Protein AF-A0A3B0VYR4-F1 (afdb_monomer)

Foldseek 3Di:
DDDPPPPDPLCPVLVVLVVVLVVLVVVLVVLADQDFQAADPPDRGLVVSLLPDDDLVSVCNRQDPDLVSNLSNLVSVLVSLVSVLVSLVSVLVSQLSVLVSCCVVPVDCVSVVSNVVSVVCSVVVNVSSVVSNVVSVPNPSSD

Organism: NCBI:txid652676

Solvent-accessible surface area (backbone atoms only — not comparable to full-atom values): 8023 Å² total; per-residue (Å²): 135,87,70,81,81,73,83,65,70,82,53,55,66,40,51,52,45,47,52,53,42,52,54,50,54,56,49,47,70,68,42,40,58,77,70,46,81,38,70,59,91,96,50,87,40,44,68,63,43,59,76,68,56,85,48,75,64,54,48,42,43,34,46,35,86,54,65,69,61,24,52,52,51,49,52,27,48,53,53,30,52,55,52,49,53,53,44,49,55,48,46,30,52,29,45,31,46,43,24,56,47,47,27,75,72,67,70,47,69,69,32,53,54,53,28,50,50,29,52,52,50,42,58,56,50,54,52,55,52,49,53,49,55,52,50,60,76,64,43,69,87,83,103

Nearest PDB structures (foldseek):
  4eru-assembly1_B  TM=4.110E-01  e=5.544E+00  Salmonella enterica subsp. enterica serovar Typhimurium str. 14028S
  3owa-assembly2_D  TM=3.471E-01  e=5.831E+00  Bacillus anthracis str. 'Ames Ancestor'
  1t98-assembly1_A  TM=3.478E-01  e=8.308E+00  Escherichia coli
  4ilo-assembly1_A  TM=2.348E-01  e=7.509E+00  Chlamydia trachomatis L2/434/Bu

pLDDT: mean 82.26, std 10.34, range [39.41, 95.75]

Mean predicted aligned error: 7.76 Å

Sequence (143 aa):
MNHPFLQNKPFRITGFIGIVVILVSLALLGIFPKEAPKMPEGFNTPILAFEFVKTNQEVLDLFGTDAEVRAELVQAFDLGNWVDFVYMLLYSAFLFRFAGTAVKQSGHKLFYVGSLLAGVIFLGVNRAKFSCLQLFASLPVLK

Radius of gyration: 20.02 Å; Cα contacts (8 Å, |Δi|>4): 124; chains: 1; bounding box: 48×27×61 Å

Secondary structure (DSSP, 8-state):
---GGGS--TTHHHHHHHHHHHHHHHHHHHHS-S--SSPPTT-SSHHHHHHH--SHHHHHHHH-S-HHHHHHHHHHHHHHHHHHHHHHHHHHHHHHHHHHHHHHHH--THHHHHHHHHHHHHHHHHHHHHHHHHHHHH-GGG-

Structure (mmCIF, N/CA/C/O backbone):
data_AF-A0A3B0VYR4-F1
#
_entry.id   AF-A0A3B0VYR4-F1
#
loop_
_atom_site.group_PDB
_atom_site.id
_atom_site.type_symbol
_atom_site.label_atom_id
_atom_site.label_alt_id
_atom_site.label_comp_id
_atom_site.label_asym_id
_atom_site.label_entity_id
_atom_site.label_seq_id
_atom_site.pdbx_PDB_ins_code
_atom_site.Cartn_x
_atom_site.Cartn_y
_atom_site.Cartn_z
_atom_site.occupancy
_atom_site.B_iso_or_equiv
_atom_site.auth_seq_id
_atom_site.auth_comp_id
_atom_site.auth_asym_id
_atom_site.auth_atom_id
_atom_site.pdbx_PDB_model_num
ATOM 1 N N . MET A 1 1 ? -27.358 -16.118 35.842 1.00 41.56 1 MET A N 1
ATOM 2 C CA . MET A 1 1 ? -26.325 -15.066 35.969 1.00 41.56 1 MET A CA 1
ATOM 3 C C . MET A 1 1 ? -25.942 -14.615 34.569 1.00 41.56 1 MET A C 1
ATOM 5 O O . MET A 1 1 ? -25.312 -15.378 33.853 1.00 41.56 1 MET A O 1
ATOM 9 N N . ASN A 1 2 ? -26.382 -13.428 34.148 1.00 39.41 2 ASN A N 1
ATOM 10 C CA . ASN A 1 2 ? -26.014 -12.854 32.853 1.00 39.41 2 ASN A CA 1
ATOM 11 C C . ASN A 1 2 ? -24.731 -12.042 33.042 1.00 39.41 2 ASN A C 1
ATOM 13 O O . ASN A 1 2 ? -24.777 -10.962 33.624 1.00 39.41 2 ASN A O 1
ATOM 17 N N . HIS A 1 3 ? -23.585 -12.565 32.599 1.00 44.06 3 HIS A N 1
ATOM 18 C CA . HIS A 1 3 ? -22.348 -11.786 32.578 1.00 44.06 3 HIS A CA 1
ATOM 19 C C . HIS A 1 3 ? -22.440 -10.717 31.469 1.00 44.06 3 HIS A C 1
ATOM 21 O O . HIS A 1 3 ? -22.530 -11.074 30.291 1.00 44.06 3 HIS A O 1
ATOM 27 N N . PRO A 1 4 ? -22.378 -9.414 31.800 1.00 51.28 4 PRO A N 1
ATOM 28 C CA . PRO A 1 4 ? -22.537 -8.316 30.838 1.00 51.28 4 PRO A CA 1
ATOM 29 C C . PRO A 1 4 ? -21.380 -8.197 29.827 1.00 51.28 4 PRO A C 1
ATOM 31 O O . PRO A 1 4 ? -21.457 -7.417 28.882 1.00 51.28 4 PRO A O 1
ATOM 34 N N . PHE A 1 5 ? -20.317 -8.991 29.977 1.00 50.66 5 PHE A N 1
ATOM 35 C CA . PHE A 1 5 ? -19.116 -8.935 29.138 1.00 50.66 5 PHE A CA 1
ATOM 36 C C . PHE A 1 5 ? -19.284 -9.548 27.737 1.00 50.66 5 PHE A C 1
ATOM 38 O O . PHE A 1 5 ? -18.453 -9.303 26.866 1.00 50.66 5 PHE A O 1
ATOM 45 N N . LEU A 1 6 ? -20.338 -10.338 27.491 1.00 46.59 6 LEU A N 1
ATOM 46 C CA . LEU A 1 6 ? -20.481 -11.111 26.246 1.00 46.59 6 LEU A CA 1
ATOM 47 C C . LEU A 1 6 ? -21.471 -10.540 25.223 1.00 46.59 6 LEU A C 1
ATOM 49 O O . LEU A 1 6 ? -21.540 -11.065 24.112 1.00 46.59 6 LEU A O 1
ATOM 53 N N . GL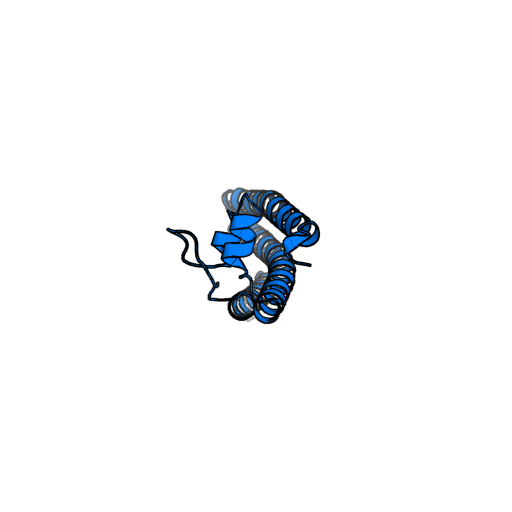N A 1 7 ? -22.216 -9.474 25.533 1.00 52.22 7 GLN A N 1
ATOM 54 C CA . GLN A 1 7 ? -23.281 -9.013 24.628 1.00 52.22 7 GLN A CA 1
ATOM 55 C C . GLN A 1 7 ? -22.838 -8.017 23.548 1.00 52.22 7 GLN A C 1
ATOM 57 O O . GLN A 1 7 ? -23.526 -7.896 22.543 1.00 52.22 7 GLN A O 1
ATOM 62 N N . ASN A 1 8 ? -21.664 -7.389 23.658 1.00 61.03 8 ASN A N 1
ATOM 63 C CA . ASN A 1 8 ? -21.169 -6.461 22.637 1.00 61.03 8 ASN A CA 1
ATOM 64 C C . ASN A 1 8 ? -19.690 -6.722 22.348 1.00 61.03 8 ASN A C 1
ATOM 66 O O . ASN A 1 8 ? -18.834 -6.196 23.046 1.00 61.03 8 ASN A O 1
ATOM 70 N N . LYS A 1 9 ? -19.378 -7.522 21.316 1.00 76.50 9 LYS A N 1
ATOM 71 C CA . LYS A 1 9 ? -18.006 -7.684 20.795 1.00 76.50 9 LYS A CA 1
ATOM 72 C C . LYS A 1 9 ? -17.625 -6.413 20.012 1.00 76.50 9 LYS A C 1
ATOM 74 O O . LYS A 1 9 ? -17.900 -6.352 18.810 1.00 76.50 9 LYS A O 1
ATOM 79 N N . PRO A 1 10 ? -16.996 -5.401 20.638 1.00 77.75 10 PRO A N 1
ATOM 80 C CA . PRO A 1 10 ? -16.867 -4.058 20.059 1.00 77.75 10 PRO A CA 1
ATOM 81 C C . PRO A 1 10 ? -15.948 -4.064 18.834 1.00 77.75 10 PRO A C 1
ATOM 83 O O . PRO A 1 10 ? -16.137 -3.307 17.885 1.00 77.75 10 PRO A O 1
ATOM 86 N N . PHE A 1 11 ? -14.984 -4.984 18.844 1.00 84.69 11 PHE A N 1
ATOM 87 C CA . PHE A 1 11 ? -13.977 -5.170 17.813 1.00 84.69 11 PHE A CA 1
ATOM 88 C C . PHE A 1 11 ? -14.351 -6.235 16.780 1.00 84.69 11 PHE A C 1
ATOM 90 O O . PHE A 1 11 ? -13.515 -6.558 15.951 1.00 84.69 11 PHE A O 1
ATOM 97 N N . ARG A 1 12 ? -15.570 -6.797 16.776 1.00 88.00 12 ARG A N 1
ATOM 98 C CA . ARG A 1 12 ? -15.932 -7.853 15.806 1.00 88.00 12 ARG A CA 1
ATOM 99 C C . ARG A 1 12 ? -15.781 -7.379 14.358 1.00 88.00 12 ARG A C 1
ATOM 101 O O . ARG A 1 12 ? -15.200 -8.083 13.541 1.00 88.00 12 ARG A O 1
ATOM 108 N N . ILE A 1 13 ? -16.279 -6.179 14.061 1.00 86.69 13 ILE A N 1
ATOM 109 C CA . ILE A 1 13 ? -16.167 -5.570 12.727 1.00 86.69 13 ILE A CA 1
ATOM 110 C C . ILE A 1 13 ? -14.704 -5.220 12.436 1.00 86.69 13 ILE A C 1
ATOM 112 O O . ILE A 1 13 ? -14.189 -5.569 11.383 1.00 86.69 13 ILE A O 1
ATOM 116 N N . THR A 1 14 ? -14.015 -4.592 13.391 1.00 89.88 14 THR A N 1
ATOM 117 C CA . THR A 1 14 ? -12.598 -4.226 13.261 1.00 89.88 14 THR A CA 1
ATOM 118 C C . THR A 1 14 ? -11.709 -5.441 12.997 1.00 89.88 14 THR A C 1
ATOM 120 O O . THR A 1 14 ? -10.854 -5.392 12.125 1.00 89.88 14 THR A O 1
ATOM 123 N N . GLY A 1 15 ? -11.937 -6.546 13.708 1.00 89.62 15 GLY A N 1
ATOM 124 C CA . GLY A 1 15 ? -11.209 -7.799 13.536 1.00 89.62 15 GLY A CA 1
ATOM 125 C C . GLY A 1 15 ? -11.469 -8.438 12.177 1.00 89.62 15 GLY A C 1
ATOM 126 O O . GLY A 1 15 ? -10.527 -8.896 11.545 1.00 89.62 15 GLY A O 1
ATOM 127 N N . PHE A 1 16 ? -12.711 -8.400 11.680 1.00 92.94 16 PHE A N 1
ATOM 128 C CA . PHE A 1 16 ? -13.016 -8.859 10.323 1.00 92.94 16 PHE A CA 1
ATOM 129 C C . PHE A 1 16 ? -12.273 -8.035 9.262 1.00 92.94 16 PHE A C 1
ATOM 131 O O . PHE A 1 16 ? -11.620 -8.614 8.400 1.00 92.94 16 PHE A O 1
ATOM 138 N N . ILE A 1 17 ? -12.299 -6.700 9.362 1.00 91.88 17 ILE A N 1
ATOM 139 C CA . ILE A 1 17 ? -11.539 -5.828 8.451 1.00 91.88 17 ILE A CA 1
ATOM 140 C C . ILE A 1 17 ? -10.037 -6.138 8.554 1.00 91.88 17 ILE A C 1
ATOM 142 O O . ILE A 1 17 ? -9.374 -6.247 7.531 1.00 91.88 17 ILE A O 1
ATOM 146 N N . GLY A 1 18 ? -9.510 -6.352 9.763 1.00 92.25 18 GLY A N 1
ATOM 147 C CA . GLY A 1 18 ? -8.109 -6.727 9.975 1.00 92.25 18 GLY A CA 1
ATOM 148 C C . GLY A 1 18 ? -7.724 -8.048 9.301 1.00 92.25 18 GLY A C 1
ATOM 149 O O . GLY A 1 18 ? -6.661 -8.133 8.697 1.00 92.25 18 GLY A O 1
ATOM 150 N N . ILE A 1 19 ? -8.598 -9.060 9.334 1.00 95.56 19 ILE A N 1
ATOM 151 C CA . ILE A 1 19 ? -8.380 -10.324 8.610 1.00 95.56 19 ILE A CA 1
ATOM 152 C C . ILE A 1 19 ? -8.328 -10.073 7.102 1.00 95.56 19 ILE A C 1
ATOM 154 O O . ILE A 1 19 ? -7.424 -10.570 6.437 1.00 95.56 19 ILE A O 1
ATOM 158 N N . VAL A 1 20 ? -9.258 -9.280 6.563 1.00 94.88 20 VAL A N 1
ATOM 159 C CA . VAL A 1 20 ? -9.256 -8.927 5.136 1.00 94.88 20 VAL A CA 1
ATOM 160 C C . VAL A 1 20 ? -7.966 -8.191 4.759 1.00 94.88 20 VAL A 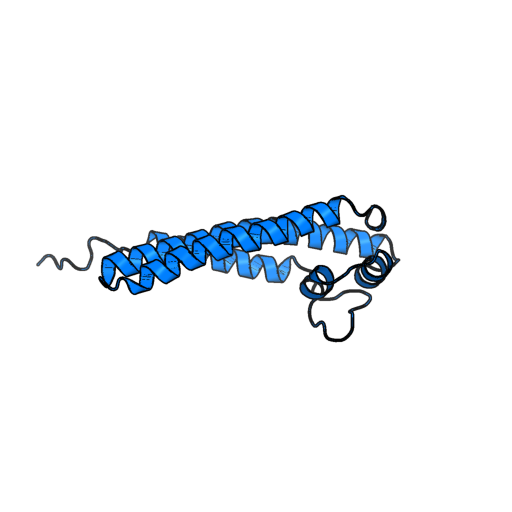C 1
ATOM 162 O O . VAL A 1 20 ? -7.349 -8.541 3.761 1.00 94.88 20 VAL A O 1
ATOM 165 N N . VAL A 1 21 ? -7.514 -7.236 5.578 1.00 94.31 21 VAL A N 1
ATOM 166 C CA . VAL A 1 21 ? -6.234 -6.532 5.390 1.00 94.31 21 VAL A CA 1
ATOM 167 C C . VAL A 1 21 ? -5.073 -7.523 5.322 1.00 94.31 21 VAL A C 1
ATOM 169 O O . VAL A 1 21 ? -4.293 -7.452 4.381 1.00 94.31 21 VAL A O 1
ATOM 172 N N . ILE A 1 22 ? -4.989 -8.481 6.254 1.00 95.00 22 ILE A N 1
ATOM 173 C CA . ILE A 1 22 ? -3.927 -9.501 6.258 1.00 95.00 22 ILE A CA 1
ATOM 174 C C . ILE A 1 22 ? -3.956 -10.341 4.976 1.00 95.00 22 ILE A C 1
ATOM 176 O O . ILE A 1 22 ? -2.914 -10.563 4.365 1.00 95.00 22 ILE A O 1
ATOM 180 N N . LEU A 1 23 ? -5.136 -10.791 4.545 1.00 95.75 23 LEU A N 1
ATOM 181 C CA . LEU A 1 23 ? -5.272 -11.581 3.319 1.00 95.75 23 LEU A CA 1
ATOM 182 C C . LEU A 1 23 ? -4.813 -10.796 2.084 1.00 95.75 23 LEU A C 1
ATOM 184 O O . LEU A 1 23 ? -4.099 -11.340 1.244 1.00 95.75 23 LEU A O 1
ATOM 188 N N . VAL A 1 24 ? -5.168 -9.512 1.996 1.00 94.12 24 VAL A N 1
ATOM 189 C CA . VAL A 1 24 ? -4.725 -8.645 0.897 1.00 94.12 24 VAL A CA 1
ATOM 190 C C . VAL A 1 24 ? -3.217 -8.378 0.974 1.00 94.12 24 VAL A C 1
ATOM 192 O O . VAL A 1 24 ? -2.555 -8.425 -0.058 1.00 94.12 24 VAL A O 1
ATOM 195 N N . SER A 1 25 ? -2.638 -8.191 2.168 1.00 92.38 25 SER A N 1
ATOM 196 C CA . SER A 1 25 ? -1.179 -8.079 2.334 1.00 92.38 25 SER A CA 1
ATOM 197 C C . SER A 1 25 ? -0.449 -9.309 1.798 1.00 92.38 25 SER A C 1
ATOM 199 O O . SER A 1 25 ? 0.555 -9.176 1.104 1.00 92.38 25 SER A O 1
ATOM 201 N N . LEU A 1 26 ? -0.956 -10.510 2.090 1.00 94.12 26 LEU A N 1
ATOM 202 C CA . LEU A 1 26 ? -0.373 -11.753 1.584 1.00 94.12 26 LEU A CA 1
ATOM 203 C C . LEU A 1 26 ? -0.508 -11.867 0.061 1.00 94.12 26 LEU A C 1
ATOM 205 O O . LEU A 1 26 ? 0.429 -12.314 -0.595 1.00 94.12 26 LEU A O 1
ATOM 209 N N . ALA A 1 27 ? -1.635 -11.429 -0.509 1.00 92.69 27 ALA A N 1
ATOM 210 C CA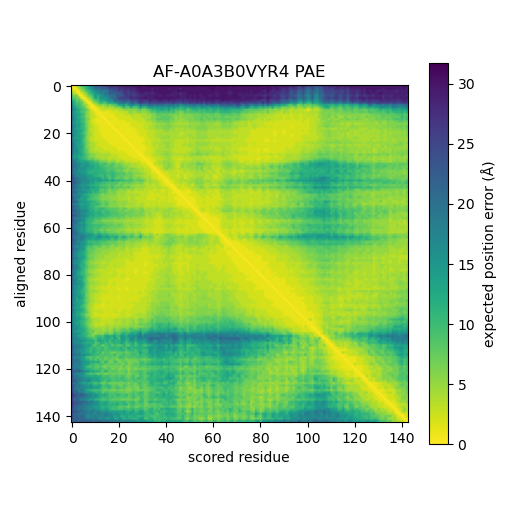 . ALA A 1 27 ? -1.816 -11.390 -1.957 1.00 92.69 27 ALA A CA 1
ATOM 211 C C . ALA A 1 27 ? -0.804 -10.449 -2.634 1.00 92.69 27 ALA A C 1
ATOM 213 O O . ALA A 1 27 ? -0.189 -10.827 -3.627 1.00 92.69 27 ALA A O 1
ATOM 214 N N . LEU A 1 28 ? -0.559 -9.264 -2.064 1.00 90.56 28 LEU A N 1
ATOM 215 C CA . LEU A 1 28 ? 0.414 -8.302 -2.594 1.00 90.56 28 LEU A CA 1
ATOM 216 C C . LEU A 1 28 ? 1.843 -8.859 -2.650 1.00 90.56 28 LEU A C 1
ATOM 218 O O . LEU A 1 28 ? 2.549 -8.602 -3.622 1.00 90.56 28 LEU A O 1
ATOM 222 N N . LEU A 1 29 ? 2.247 -9.672 -1.665 1.00 89.25 29 LEU A N 1
ATOM 223 C CA . LEU A 1 29 ? 3.550 -10.358 -1.672 1.00 89.25 29 LEU A CA 1
ATOM 224 C C . LEU A 1 29 ? 3.699 -11.375 -2.817 1.00 89.25 29 LEU A C 1
ATOM 226 O O . LEU A 1 29 ? 4.823 -11.733 -3.169 1.00 89.25 29 LEU A O 1
ATOM 230 N N . GLY A 1 30 ? 2.582 -11.883 -3.346 1.00 89.94 30 GLY A N 1
ATOM 231 C CA . GLY A 1 30 ? 2.561 -12.813 -4.473 1.00 89.94 30 GLY A CA 1
ATOM 232 C C . GLY A 1 30 ? 2.414 -12.137 -5.837 1.00 89.94 30 GLY A C 1
ATOM 233 O O . GLY A 1 30 ? 2.885 -12.691 -6.822 1.00 89.94 30 GLY A O 1
ATOM 234 N N . ILE A 1 31 ? 1.762 -10.972 -5.898 1.00 92.12 31 ILE A N 1
ATOM 235 C CA . ILE A 1 31 ? 1.474 -10.260 -7.153 1.00 92.12 31 ILE A CA 1
ATOM 236 C C . ILE A 1 31 ? 2.677 -9.445 -7.624 1.00 92.12 31 ILE A C 1
ATOM 238 O O . ILE A 1 31 ? 2.994 -9.460 -8.810 1.00 92.12 31 ILE A O 1
ATOM 242 N N . PHE A 1 32 ? 3.338 -8.716 -6.720 1.00 89.44 32 PHE A N 1
ATOM 243 C CA . PHE A 1 32 ? 4.476 -7.899 -7.124 1.00 89.44 32 PHE A CA 1
ATOM 244 C C . PHE A 1 32 ? 5.685 -8.771 -7.481 1.00 89.44 32 PHE A C 1
ATOM 246 O O . PHE A 1 32 ? 6.006 -9.712 -6.744 1.00 89.44 32 PHE A O 1
ATOM 253 N N . PRO A 1 33 ? 6.395 -8.447 -8.575 1.00 87.06 33 PRO A N 1
ATOM 254 C CA . PRO A 1 33 ? 7.582 -9.186 -8.957 1.00 87.06 33 PRO A CA 1
ATOM 255 C C . PRO A 1 33 ? 8.671 -9.022 -7.895 1.00 87.06 33 PRO A C 1
ATOM 257 O O . PRO A 1 33 ? 8.903 -7.93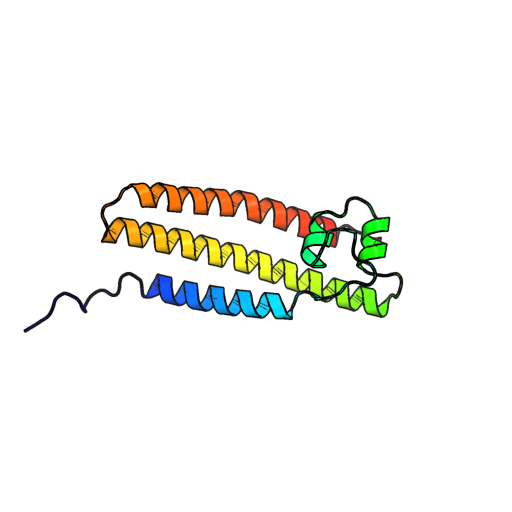6 -7.355 1.00 87.06 33 PRO A O 1
ATOM 260 N N . LYS A 1 34 ? 9.330 -10.137 -7.581 1.00 85.75 34 LYS A N 1
ATOM 261 C CA . LYS A 1 34 ? 10.399 -10.196 -6.572 1.00 85.75 34 LYS A CA 1
ATOM 262 C C . LYS A 1 34 ? 11.742 -9.738 -7.123 1.00 85.75 34 LYS A C 1
ATOM 264 O O . LYS A 1 34 ? 12.590 -9.287 -6.362 1.00 85.75 34 LYS A O 1
ATOM 269 N N . GLU A 1 35 ? 11.908 -9.845 -8.433 1.00 84.81 35 GLU A N 1
ATOM 270 C CA . GLU A 1 35 ? 13.137 -9.537 -9.147 1.00 84.81 35 GLU A CA 1
ATOM 271 C C . GLU A 1 35 ? 12.827 -8.640 -10.343 1.00 84.81 35 GLU A C 1
ATOM 273 O O . GLU A 1 35 ? 11.708 -8.621 -10.859 1.00 84.81 35 GLU A O 1
ATOM 278 N N . ALA A 1 36 ? 13.833 -7.880 -10.755 1.00 86.12 36 ALA A N 1
ATOM 279 C CA . ALA A 1 36 ? 13.805 -7.033 -11.932 1.00 86.12 36 ALA A CA 1
ATOM 280 C C . ALA A 1 36 ? 15.101 -7.257 -12.725 1.00 86.12 36 ALA A C 1
ATOM 282 O O . ALA A 1 36 ? 16.144 -7.473 -12.100 1.00 86.12 36 ALA A O 1
ATOM 283 N N . PRO A 1 37 ? 15.065 -7.172 -14.067 1.00 84.62 37 PRO A N 1
ATOM 284 C CA . PRO A 1 37 ? 16.237 -7.284 -14.931 1.00 84.62 37 PRO A CA 1
ATOM 285 C C . PRO A 1 37 ? 17.454 -6.477 -14.469 1.00 84.62 37 PRO A C 1
ATOM 287 O O . PRO A 1 37 ? 18.576 -6.983 -14.502 1.00 84.62 37 PRO A O 1
ATOM 290 N N . LYS A 1 38 ? 17.245 -5.239 -14.005 1.00 87.31 38 LYS A N 1
ATOM 291 C CA . LYS A 1 38 ? 18.296 -4.421 -13.398 1.00 87.31 38 LYS A CA 1
ATOM 292 C C . LYS A 1 38 ? 17.739 -3.606 -12.237 1.00 87.31 38 LYS A C 1
ATOM 294 O O . LYS A 1 38 ? 16.914 -2.714 -12.416 1.00 87.31 38 LYS A O 1
ATOM 299 N N . MET A 1 39 ? 18.228 -3.903 -11.038 1.00 88.25 39 MET A N 1
ATOM 300 C CA . MET A 1 39 ? 17.901 -3.155 -9.827 1.00 88.25 39 MET A CA 1
ATOM 301 C C . MET A 1 39 ? 18.862 -1.969 -9.652 1.00 88.25 39 MET A C 1
ATOM 303 O O . MET A 1 39 ? 20.076 -2.166 -9.747 1.00 88.25 39 MET A O 1
ATOM 307 N N . PRO A 1 40 ? 18.366 -0.747 -9.380 1.00 82.94 40 PRO A N 1
ATOM 308 C CA . PRO A 1 40 ? 19.228 0.367 -9.007 1.00 82.94 40 PRO A CA 1
ATOM 309 C C . PRO A 1 40 ? 19.954 0.073 -7.686 1.00 82.94 40 PRO A C 1
ATOM 311 O O . PRO A 1 40 ? 19.415 -0.601 -6.803 1.00 82.94 40 PRO A O 1
ATOM 314 N N . GLU A 1 41 ? 21.175 0.588 -7.529 1.00 82.12 41 GLU A N 1
ATOM 315 C CA . GLU A 1 41 ? 21.962 0.366 -6.312 1.00 82.12 41 GLU A CA 1
ATOM 316 C C . GLU A 1 41 ? 21.228 0.877 -5.063 1.00 82.12 41 GLU A C 1
ATOM 318 O O . GLU A 1 41 ? 20.657 1.968 -5.050 1.00 82.12 41 GLU A O 1
ATOM 323 N N . GLY A 1 42 ? 21.244 0.072 -3.999 1.00 83.56 42 GLY A N 1
ATOM 324 C CA . GLY A 1 42 ? 20.581 0.393 -2.733 1.00 83.56 42 GLY A CA 1
ATOM 325 C C . GLY A 1 42 ? 19.100 0.008 -2.654 1.00 83.56 42 GLY A C 1
ATOM 326 O O . GLY A 1 42 ? 18.505 0.163 -1.587 1.00 83.56 42 GLY A O 1
ATOM 327 N N . PHE A 1 43 ? 18.507 -0.535 -3.724 1.00 85.62 43 PHE A N 1
ATOM 328 C CA . PHE A 1 43 ? 17.131 -1.032 -3.707 1.00 85.62 43 PHE A CA 1
ATOM 329 C C . PHE A 1 43 ? 17.070 -2.553 -3.586 1.00 85.62 43 PHE A C 1
ATOM 331 O O . PHE A 1 43 ? 17.727 -3.281 -4.323 1.00 85.62 43 PHE A O 1
ATOM 338 N N . ASN A 1 44 ? 16.216 -3.027 -2.676 1.00 83.94 44 ASN A N 1
ATOM 339 C CA . ASN A 1 44 ? 16.024 -4.457 -2.414 1.00 83.94 44 ASN A CA 1
ATOM 340 C C . ASN A 1 44 ? 14.746 -5.028 -3.042 1.00 83.94 44 ASN A C 1
ATOM 342 O O . ASN A 1 44 ? 14.590 -6.243 -3.089 1.00 83.94 44 ASN A O 1
ATOM 346 N N . THR A 1 45 ? 13.813 -4.180 -3.486 1.00 85.88 45 THR A N 1
ATOM 347 C CA . THR A 1 45 ? 12.553 -4.626 -4.096 1.00 85.88 45 THR A CA 1
ATOM 348 C C . THR A 1 45 ? 12.231 -3.812 -5.350 1.00 85.88 45 THR A C 1
ATOM 350 O O . THR A 1 45 ? 12.349 -2.581 -5.316 1.00 85.88 45 THR A O 1
ATOM 353 N N . PRO A 1 46 ? 11.784 -4.459 -6.444 1.00 86.19 46 PRO A N 1
ATOM 354 C CA . PRO A 1 46 ? 11.412 -3.767 -7.678 1.00 86.19 46 PRO A CA 1
ATOM 355 C C . PRO A 1 46 ? 10.340 -2.700 -7.472 1.00 86.19 46 PRO A C 1
ATOM 357 O O . PRO A 1 46 ? 10.408 -1.637 -8.079 1.00 86.19 46 PRO A O 1
ATOM 360 N N . ILE A 1 47 ? 9.374 -2.950 -6.581 1.00 85.38 47 ILE A N 1
ATOM 361 C CA . ILE A 1 47 ? 8.315 -1.984 -6.276 1.00 85.38 47 ILE A CA 1
ATOM 362 C C . ILE A 1 47 ? 8.874 -0.681 -5.703 1.00 85.38 47 ILE A C 1
ATOM 364 O O . ILE A 1 47 ? 8.480 0.397 -6.135 1.00 85.38 47 ILE A O 1
ATOM 368 N N . LEU A 1 48 ? 9.833 -0.772 -4.778 1.00 83.88 48 LEU A N 1
ATOM 369 C CA . LEU A 1 48 ? 10.447 0.410 -4.194 1.00 83.88 48 LEU A CA 1
ATOM 370 C C . LEU A 1 48 ? 11.372 1.079 -5.209 1.00 83.88 48 LEU A C 1
ATOM 372 O O . LEU A 1 48 ? 11.363 2.293 -5.305 1.00 83.88 48 LEU A O 1
ATOM 376 N N . ALA A 1 49 ? 12.127 0.317 -6.006 1.00 86.38 49 ALA A N 1
ATOM 377 C CA . ALA A 1 49 ? 12.935 0.888 -7.086 1.00 86.38 49 ALA A CA 1
ATOM 378 C C . ALA A 1 49 ? 12.076 1.690 -8.075 1.00 86.38 49 ALA A C 1
ATOM 380 O O . ALA A 1 49 ? 12.436 2.805 -8.453 1.00 86.38 49 ALA A O 1
ATOM 381 N N . PHE A 1 50 ? 10.907 1.157 -8.431 1.00 84.38 50 PHE A N 1
ATOM 382 C CA . PHE A 1 50 ? 9.958 1.813 -9.319 1.00 84.38 50 PHE A CA 1
ATOM 383 C C . PHE A 1 50 ? 9.403 3.131 -8.754 1.00 84.38 50 PHE A C 1
ATOM 385 O O . PHE A 1 50 ? 9.158 4.075 -9.497 1.00 84.38 50 PHE A O 1
ATOM 392 N N . GLU A 1 51 ? 9.242 3.259 -7.439 1.00 81.31 51 GLU A N 1
ATOM 393 C CA . GLU A 1 51 ? 8.777 4.521 -6.844 1.00 81.31 51 GLU A CA 1
ATOM 394 C C . GLU A 1 51 ? 9.803 5.663 -6.961 1.00 81.31 51 GLU A C 1
ATOM 396 O O . GLU A 1 51 ? 9.450 6.832 -6.798 1.00 81.31 51 GLU A O 1
ATOM 401 N N . PHE A 1 52 ? 11.064 5.345 -7.270 1.00 83.81 52 PHE A N 1
ATOM 402 C CA . PHE A 1 52 ? 12.166 6.306 -7.324 1.00 83.81 52 PHE A CA 1
ATOM 403 C C . PHE A 1 52 ? 12.754 6.506 -8.724 1.00 83.81 52 PHE A C 1
ATOM 405 O O . PHE A 1 52 ? 13.641 7.354 -8.865 1.00 83.81 52 PHE A O 1
ATOM 412 N N . VAL A 1 53 ? 12.274 5.792 -9.751 1.00 83.56 53 VAL A N 1
ATOM 413 C CA . VAL A 1 53 ? 12.707 6.045 -11.133 1.00 83.56 53 VAL A CA 1
ATOM 414 C C . VAL A 1 53 ? 12.230 7.417 -11.610 1.00 83.56 53 VAL A C 1
ATOM 416 O O . VAL A 1 53 ? 11.114 7.855 -11.330 1.00 83.56 53 VAL A O 1
ATOM 419 N N . LYS A 1 54 ? 13.102 8.122 -12.330 1.00 81.44 54 LYS A N 1
ATOM 420 C CA . LYS A 1 54 ? 12.884 9.500 -12.795 1.00 81.44 54 LYS A CA 1
ATOM 421 C C . LYS A 1 54 ? 13.004 9.638 -14.305 1.00 81.44 54 LYS A C 1
ATOM 423 O O . LYS A 1 54 ? 12.523 10.625 -14.859 1.00 81.44 54 LYS A O 1
ATOM 428 N N . THR A 1 55 ? 13.655 8.688 -14.970 1.00 83.06 55 THR A N 1
ATOM 429 C CA . THR A 1 55 ? 13.928 8.743 -16.409 1.00 83.06 55 THR A CA 1
ATOM 430 C C . THR A 1 55 ? 13.392 7.518 -17.145 1.00 83.06 55 THR A C 1
ATOM 432 O O . THR A 1 55 ? 13.304 6.424 -16.592 1.00 83.06 55 THR A O 1
ATOM 435 N N . ASN A 1 56 ? 13.086 7.677 -18.437 1.00 82.31 56 ASN A N 1
ATOM 436 C CA . ASN A 1 56 ? 12.645 6.562 -19.285 1.00 82.31 56 ASN A CA 1
ATOM 437 C C . ASN A 1 56 ? 13.699 5.448 -19.389 1.00 82.31 56 ASN A C 1
ATOM 439 O O . ASN A 1 56 ? 13.342 4.285 -19.550 1.00 82.31 56 ASN A O 1
ATOM 443 N N . GLN A 1 57 ? 14.987 5.797 -19.290 1.00 83.25 57 GLN A N 1
ATOM 444 C CA . GLN A 1 57 ? 16.063 4.810 -19.312 1.00 83.25 57 GLN A CA 1
ATOM 445 C C . GLN A 1 57 ? 16.063 3.959 -18.040 1.00 83.25 57 GLN A C 1
ATOM 447 O O . GLN A 1 57 ? 16.203 2.750 -18.131 1.00 83.25 57 GLN A O 1
ATOM 452 N N . GLU A 1 58 ? 15.847 4.558 -16.868 1.00 85.62 58 GLU A N 1
ATOM 453 C CA . GLU A 1 58 ? 15.738 3.807 -15.610 1.00 85.62 58 GLU A CA 1
ATOM 454 C C . GLU A 1 58 ? 14.510 2.888 -15.595 1.00 85.62 58 GLU A C 1
ATOM 456 O O . GLU A 1 58 ? 14.570 1.788 -15.055 1.00 85.62 58 GLU A O 1
ATOM 461 N N . VAL A 1 59 ? 13.410 3.309 -16.229 1.00 84.31 59 VAL A N 1
ATOM 462 C CA . VAL A 1 59 ? 12.240 2.447 -16.448 1.00 84.31 59 VAL A CA 1
ATOM 463 C C . VAL A 1 59 ? 12.621 1.252 -17.326 1.00 84.31 59 VAL A C 1
ATOM 465 O O . VAL A 1 59 ? 12.351 0.115 -16.959 1.00 84.31 59 VAL A O 1
ATOM 468 N N . LEU A 1 60 ? 13.285 1.472 -18.463 1.00 84.94 60 LEU A N 1
ATOM 469 C CA . LEU A 1 60 ? 13.738 0.377 -19.331 1.00 84.94 60 LEU A CA 1
ATOM 470 C C . LEU A 1 60 ? 14.740 -0.553 -18.651 1.00 84.94 60 LEU A C 1
ATOM 472 O O . LEU A 1 60 ? 14.686 -1.759 -18.855 1.00 84.94 60 LEU A O 1
ATOM 476 N N . ASP A 1 61 ? 15.635 -0.004 -17.841 1.00 87.75 61 ASP A N 1
ATOM 477 C CA . ASP A 1 61 ? 16.582 -0.779 -17.053 1.00 87.75 61 ASP A CA 1
ATOM 478 C C . ASP A 1 61 ? 15.831 -1.679 -16.055 1.00 87.75 61 ASP A C 1
ATOM 480 O O . ASP A 1 61 ? 16.120 -2.871 -15.959 1.00 87.75 61 ASP A O 1
ATOM 484 N N . LEU A 1 62 ? 14.814 -1.141 -15.373 1.00 87.62 62 LEU A N 1
ATOM 485 C CA . LEU A 1 62 ? 14.023 -1.885 -14.396 1.00 87.62 62 LEU A CA 1
ATOM 486 C C . LEU A 1 62 ? 13.129 -2.955 -15.036 1.00 87.62 62 LEU A C 1
ATOM 488 O O . LEU A 1 62 ? 12.987 -4.030 -14.469 1.00 87.62 62 LEU A O 1
ATOM 492 N N . PHE A 1 63 ? 12.517 -2.683 -16.189 1.00 87.44 63 PHE A N 1
ATOM 493 C CA . PHE A 1 63 ? 11.577 -3.605 -16.846 1.00 87.44 63 PHE A CA 1
ATOM 494 C C . PHE A 1 63 ? 12.220 -4.496 -17.917 1.00 87.44 63 PHE A C 1
ATOM 496 O O . PHE A 1 63 ? 11.615 -5.476 -18.347 1.00 87.44 63 PHE A O 1
ATOM 503 N N . GLY A 1 64 ? 13.446 -4.187 -18.329 1.00 85.31 64 GLY A N 1
ATOM 504 C CA . GLY A 1 64 ? 14.174 -4.905 -19.365 1.00 85.31 64 GLY A CA 1
ATOM 505 C C . GLY A 1 64 ? 13.815 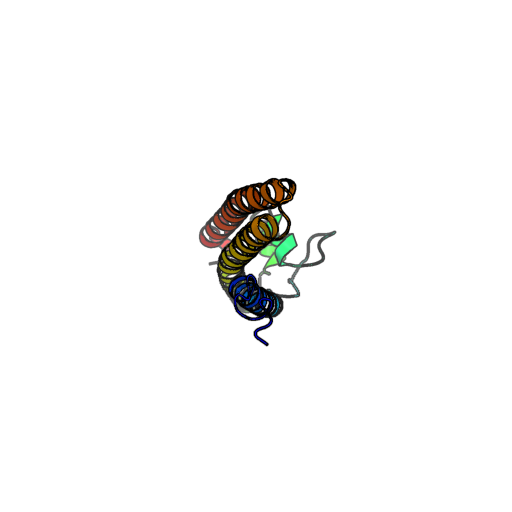-4.487 -20.795 1.00 85.31 64 GLY A C 1
ATOM 506 O O . GLY A 1 64 ? 12.796 -3.852 -21.093 1.00 85.31 64 GLY A O 1
ATOM 507 N N . THR A 1 65 ? 14.700 -4.865 -21.717 1.00 82.50 65 THR A N 1
ATOM 508 C CA . THR A 1 65 ? 14.536 -4.631 -23.159 1.00 82.50 65 THR A CA 1
ATOM 509 C C . THR A 1 65 ? 13.756 -5.744 -23.855 1.00 82.50 65 THR A C 1
ATOM 511 O O . THR A 1 65 ? 13.120 -5.468 -24.874 1.00 82.50 65 THR A O 1
ATOM 514 N N . ASP A 1 66 ? 13.757 -6.956 -23.290 1.00 87.38 66 ASP A N 1
ATOM 515 C CA . ASP A 1 66 ? 12.967 -8.096 -23.759 1.00 87.38 66 ASP A CA 1
ATOM 516 C C . ASP A 1 66 ? 11.464 -7.793 -23.661 1.00 87.38 66 ASP A C 1
ATOM 518 O O . ASP A 1 66 ? 10.967 -7.375 -22.615 1.00 87.38 66 ASP A O 1
ATOM 522 N N . ALA A 1 67 ? 10.749 -7.957 -24.774 1.00 84.12 67 ALA A N 1
ATOM 523 C CA . ALA A 1 67 ? 9.348 -7.572 -24.876 1.00 84.12 67 ALA A CA 1
ATOM 524 C C . ALA A 1 67 ? 8.409 -8.498 -24.088 1.00 84.12 67 ALA A C 1
ATOM 526 O O . ALA A 1 67 ? 7.426 -8.010 -23.530 1.00 84.12 67 ALA A O 1
ATOM 527 N N . GLU A 1 68 ? 8.700 -9.799 -24.024 1.00 85.31 68 GLU A N 1
ATOM 528 C CA . GLU A 1 68 ? 7.856 -10.771 -23.322 1.00 85.31 68 GLU A CA 1
ATOM 529 C C . GLU A 1 68 ? 8.0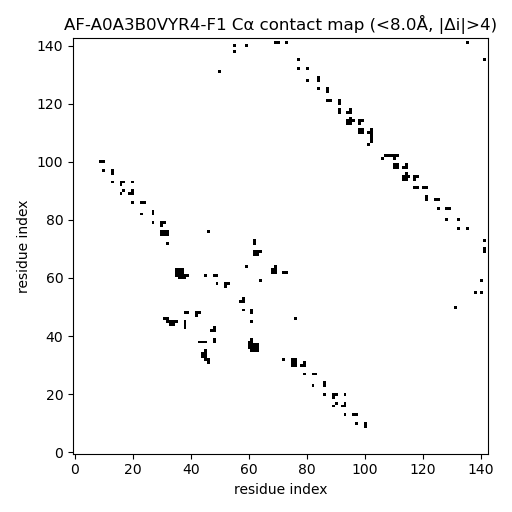13 -10.607 -21.809 1.00 85.31 68 GLU A C 1
ATOM 531 O O . GLU A 1 68 ? 7.020 -10.447 -21.096 1.00 85.31 68 GLU A O 1
ATOM 536 N N . VAL A 1 69 ? 9.261 -10.518 -21.336 1.00 85.56 69 VAL A N 1
ATOM 537 C CA . VAL A 1 69 ? 9.569 -10.280 -19.916 1.00 85.56 69 VAL A CA 1
ATOM 538 C C . VAL A 1 69 ? 9.017 -8.930 -19.458 1.00 85.56 69 VAL A C 1
ATOM 540 O O . VAL A 1 69 ? 8.411 -8.830 -18.389 1.00 85.56 69 VAL A O 1
ATOM 543 N N . ARG A 1 70 ? 9.171 -7.881 -20.279 1.00 88.12 70 ARG A N 1
ATOM 544 C CA . ARG A 1 70 ? 8.617 -6.558 -19.972 1.00 88.12 70 ARG A CA 1
ATOM 545 C C . ARG A 1 70 ? 7.099 -6.604 -19.867 1.00 88.12 70 ARG A C 1
ATOM 547 O O . ARG A 1 70 ? 6.561 -6.042 -18.920 1.00 88.12 70 ARG A O 1
ATOM 554 N N . ALA A 1 71 ? 6.407 -7.254 -20.802 1.00 86.88 71 ALA A N 1
ATOM 555 C CA . ALA A 1 71 ? 4.949 -7.333 -20.782 1.00 86.88 71 ALA A CA 1
ATOM 556 C C . ALA A 1 71 ? 4.423 -8.040 -19.521 1.00 86.88 71 ALA A C 1
ATOM 558 O O . ALA A 1 71 ? 3.449 -7.577 -18.926 1.00 86.88 71 ALA A O 1
ATOM 559 N N . GLU A 1 72 ? 5.080 -9.116 -19.082 1.00 88.50 72 GLU A N 1
ATOM 560 C CA . GLU A 1 72 ? 4.726 -9.828 -17.850 1.00 88.50 72 GLU A CA 1
ATOM 561 C C . GLU A 1 72 ? 4.940 -8.954 -16.605 1.00 88.50 72 GLU A C 1
ATOM 563 O O . GLU A 1 72 ? 4.031 -8.797 -15.786 1.00 88.50 72 GLU A O 1
ATOM 568 N N . LEU A 1 73 ? 6.110 -8.315 -16.491 1.00 88.56 73 LEU A N 1
ATOM 569 C CA . LEU A 1 73 ? 6.410 -7.405 -15.384 1.00 88.56 73 LEU A CA 1
ATOM 570 C C . LEU A 1 73 ? 5.437 -6.227 -15.350 1.00 88.56 73 LEU A C 1
ATOM 572 O O . LEU A 1 73 ? 4.965 -5.850 -14.278 1.00 88.56 73 LEU A O 1
ATOM 576 N N . VAL A 1 74 ? 5.103 -5.663 -16.511 1.00 88.12 74 VAL A N 1
ATOM 577 C CA . VAL A 1 74 ? 4.162 -4.546 -16.618 1.00 88.12 74 VAL A CA 1
ATOM 578 C C . VAL A 1 74 ? 2.785 -4.947 -16.095 1.00 88.12 74 VAL A C 1
ATOM 580 O O . VAL A 1 74 ? 2.224 -4.240 -15.261 1.00 88.12 74 VAL A O 1
ATOM 583 N N . GLN A 1 75 ? 2.274 -6.113 -16.501 1.00 89.12 75 GLN A N 1
ATOM 584 C CA . GLN A 1 75 ? 0.989 -6.627 -16.017 1.00 89.12 75 GLN A CA 1
ATOM 585 C C . GLN A 1 75 ? 0.995 -6.887 -14.506 1.00 89.12 75 GLN A C 1
ATOM 587 O O . GLN A 1 75 ? 0.027 -6.555 -13.818 1.00 89.12 75 GLN A O 1
ATOM 592 N N . ALA A 1 76 ? 2.085 -7.446 -13.973 1.00 89.94 76 ALA A N 1
ATOM 593 C CA . ALA A 1 76 ? 2.234 -7.692 -12.542 1.00 89.94 76 ALA A CA 1
ATOM 594 C C . ALA A 1 76 ? 2.256 -6.383 -11.733 1.00 89.94 76 ALA A C 1
ATOM 596 O O . ALA A 1 76 ? 1.596 -6.280 -10.697 1.00 89.94 76 ALA A O 1
ATOM 597 N N . PHE A 1 77 ? 2.963 -5.359 -12.220 1.00 88.31 77 PHE A N 1
ATOM 598 C CA . PHE A 1 77 ? 2.985 -4.030 -11.607 1.00 88.31 77 PHE A CA 1
ATOM 599 C C . PHE A 1 77 ? 1.629 -3.325 -11.684 1.00 88.31 77 PHE A C 1
ATOM 601 O O . PHE A 1 77 ? 1.210 -2.729 -10.692 1.00 88.31 77 PHE A O 1
ATOM 608 N N . ASP A 1 78 ? 0.924 -3.409 -12.813 1.00 87.75 78 ASP A N 1
ATOM 609 C CA . ASP 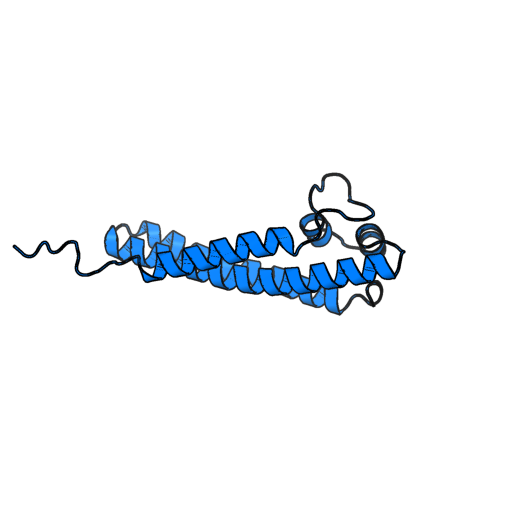A 1 78 ? -0.416 -2.832 -12.966 1.00 87.75 78 ASP A CA 1
ATOM 610 C C . ASP A 1 78 ? -1.411 -3.454 -11.985 1.00 87.75 78 ASP A C 1
ATOM 612 O O . ASP A 1 78 ? -2.087 -2.743 -11.233 1.00 87.75 78 ASP A O 1
ATOM 616 N N . LEU A 1 79 ? -1.462 -4.789 -11.943 1.00 90.12 79 LEU A N 1
ATOM 617 C CA . LEU A 1 79 ? -2.318 -5.517 -11.012 1.00 90.12 79 LEU A CA 1
ATOM 618 C C . LEU A 1 79 ? -1.932 -5.206 -9.563 1.00 90.12 79 LEU A C 1
ATOM 620 O O . LEU A 1 79 ? -2.798 -4.894 -8.744 1.00 90.12 79 LEU A O 1
ATOM 624 N N . GLY A 1 80 ? -0.635 -5.247 -9.252 1.00 90.19 80 GLY A N 1
ATOM 625 C CA . GLY A 1 80 ? -0.109 -4.950 -7.926 1.00 90.19 80 GLY A CA 1
ATOM 626 C C . GLY A 1 80 ? -0.484 -3.547 -7.462 1.00 90.19 80 GLY A C 1
ATOM 627 O O . GLY A 1 80 ? -0.975 -3.388 -6.349 1.00 90.19 80 GLY A O 1
ATOM 628 N N . ASN A 1 81 ? -0.340 -2.533 -8.318 1.00 87.38 81 ASN A N 1
ATOM 629 C CA . ASN A 1 81 ? -0.697 -1.152 -7.992 1.00 87.38 81 ASN A CA 1
ATOM 630 C C . ASN A 1 81 ? -2.199 -0.978 -7.742 1.00 87.38 81 ASN A C 1
ATOM 632 O O . ASN A 1 81 ? -2.586 -0.257 -6.821 1.00 87.38 81 ASN A O 1
ATOM 636 N N . TRP A 1 82 ? -3.049 -1.654 -8.519 1.00 87.31 82 TRP A N 1
ATOM 637 C CA . TRP A 1 82 ? -4.498 -1.640 -8.306 1.00 87.31 82 TRP A CA 1
ATOM 638 C C . TRP A 1 82 ? -4.894 -2.281 -6.975 1.00 87.31 82 TRP A C 1
ATOM 640 O O . TRP A 1 82 ? -5.696 -1.725 -6.219 1.00 87.31 82 TRP A O 1
ATOM 650 N N . VAL A 1 83 ? -4.316 -3.442 -6.665 1.00 90.88 83 VAL A N 1
ATOM 651 C CA . VAL A 1 83 ? -4.575 -4.149 -5.406 1.00 90.88 83 VAL A CA 1
ATOM 652 C C . VAL A 1 83 ? -4.010 -3.364 -4.220 1.00 90.88 83 VAL A C 1
ATOM 654 O O . VAL A 1 83 ? -4.672 -3.280 -3.187 1.00 90.88 83 VAL A O 1
ATOM 657 N N . ASP A 1 84 ? -2.845 -2.728 -4.366 1.00 88.50 84 ASP A N 1
ATOM 658 C CA . ASP A 1 84 ? -2.221 -1.901 -3.327 1.00 88.50 84 ASP A CA 1
ATOM 659 C C . ASP A 1 84 ? -3.047 -0.638 -3.046 1.00 88.50 84 ASP A C 1
ATOM 661 O O . ASP A 1 84 ? -3.241 -0.246 -1.897 1.00 88.50 84 ASP A O 1
ATOM 665 N N . PHE A 1 85 ? -3.656 -0.046 -4.077 1.00 87.12 85 PHE A N 1
ATOM 666 C CA . PHE A 1 85 ? -4.612 1.042 -3.890 1.00 87.12 85 PHE A CA 1
ATOM 667 C C . PHE A 1 85 ? -5.802 0.603 -3.021 1.00 87.12 85 PHE A C 1
ATOM 669 O O . PHE A 1 85 ? -6.130 1.259 -2.031 1.00 87.12 85 PHE A O 1
ATOM 676 N N . VAL A 1 86 ? -6.411 -0.550 -3.323 1.00 89.00 86 VAL A N 1
ATOM 677 C CA . VAL A 1 86 ? -7.506 -1.115 -2.513 1.00 89.00 86 VAL A CA 1
ATOM 678 C C . VAL A 1 86 ? -7.037 -1.454 -1.094 1.00 89.00 86 VAL A C 1
ATOM 680 O O . VAL A 1 86 ? -7.754 -1.187 -0.124 1.00 89.00 86 VAL A O 1
ATOM 683 N N . TYR A 1 87 ? -5.829 -1.999 -0.953 1.00 91.00 87 TYR A N 1
ATOM 684 C CA . TYR A 1 87 ? -5.206 -2.286 0.335 1.00 91.00 87 TYR A CA 1
ATOM 685 C C . TYR A 1 87 ? -5.091 -1.031 1.202 1.00 91.00 87 TYR A C 1
ATOM 687 O O . TYR A 1 87 ? -5.489 -1.066 2.366 1.00 91.00 87 TYR A O 1
ATOM 695 N N . MET A 1 88 ? -4.638 0.095 0.642 1.00 88.81 88 MET A N 1
ATOM 696 C CA . MET A 1 88 ? -4.533 1.357 1.379 1.00 88.81 88 MET A CA 1
ATOM 697 C C . MET A 1 88 ? -5.896 1.845 1.879 1.00 88.81 88 MET A C 1
ATOM 699 O O . MET A 1 88 ? -6.003 2.293 3.024 1.00 88.81 88 MET A O 1
ATOM 703 N N . LEU A 1 89 ? -6.963 1.691 1.085 1.00 87.94 89 LEU A N 1
ATOM 704 C CA . LEU A 1 89 ? -8.325 2.009 1.532 1.00 87.94 89 LEU A CA 1
ATOM 705 C C . LEU A 1 89 ? -8.748 1.133 2.724 1.00 87.94 89 LEU A C 1
ATOM 707 O O . LEU A 1 89 ? -9.246 1.642 3.734 1.00 87.94 89 LEU A O 1
ATOM 711 N N . LEU A 1 90 ? -8.529 -0.181 2.623 1.00 90.44 90 LEU A N 1
ATOM 712 C CA . LEU A 1 90 ? -8.879 -1.152 3.664 1.00 90.44 90 LEU A CA 1
ATOM 713 C C . LEU A 1 90 ? -8.076 -0.930 4.949 1.00 90.44 90 LEU A C 1
ATOM 715 O O . LEU A 1 90 ? -8.638 -0.955 6.046 1.00 90.44 90 LEU A O 1
ATOM 719 N N . TYR A 1 91 ? -6.776 -0.674 4.818 1.00 89.94 91 TYR A N 1
ATOM 720 C CA . TYR A 1 91 ? -5.869 -0.451 5.934 1.00 89.94 91 TYR A CA 1
ATOM 721 C C . TYR A 1 91 ? -6.205 0.839 6.690 1.00 89.94 91 TYR A C 1
ATOM 723 O O . TYR A 1 91 ? -6.317 0.835 7.919 1.00 89.94 91 TYR A O 1
ATOM 731 N N . SER A 1 92 ? -6.468 1.940 5.983 1.00 88.81 92 SER A N 1
ATOM 732 C CA . SER A 1 92 ? -6.909 3.182 6.623 1.00 88.81 92 SER A CA 1
ATOM 733 C C . SER A 1 92 ? -8.275 3.038 7.294 1.00 88.81 92 SER A C 1
ATOM 735 O O . SER A 1 92 ? -8.459 3.529 8.410 1.00 88.81 92 SER A O 1
ATOM 737 N N . ALA A 1 93 ? -9.220 2.321 6.673 1.00 88.00 93 ALA A N 1
ATOM 738 C CA . ALA A 1 93 ? -10.512 2.020 7.288 1.00 88.00 93 ALA A CA 1
ATOM 739 C C . ALA A 1 93 ? -10.357 1.174 8.564 1.00 88.00 93 ALA A C 1
ATOM 741 O O . ALA A 1 93 ? -11.019 1.447 9.572 1.00 88.00 93 ALA A O 1
ATOM 742 N N . PHE A 1 94 ? -9.450 0.191 8.552 1.00 91.62 94 PHE A N 1
ATOM 743 C CA . PHE A 1 94 ? -9.093 -0.602 9.724 1.00 91.62 94 PHE A CA 1
ATOM 744 C C . PHE A 1 94 ? -8.549 0.277 10.853 1.00 91.62 94 PHE A C 1
ATOM 746 O O . PHE A 1 94 ? -9.097 0.237 11.955 1.00 91.62 94 PHE A O 1
ATOM 753 N N . LEU A 1 95 ? -7.531 1.104 10.585 1.00 89.25 95 LEU A N 1
ATOM 754 C CA . LEU A 1 95 ? -6.921 1.979 11.591 1.00 89.25 95 LEU A CA 1
ATOM 755 C C . LEU A 1 95 ? -7.928 2.972 12.170 1.00 89.25 95 LEU A C 1
ATOM 757 O O . LEU A 1 95 ? -8.024 3.114 13.390 1.00 89.25 95 LEU A O 1
ATOM 761 N N . PHE A 1 96 ? -8.724 3.611 11.312 1.00 87.12 96 PHE A N 1
ATOM 762 C CA . PHE A 1 96 ? -9.764 4.540 11.736 1.00 87.12 96 PHE A CA 1
ATOM 763 C C . PHE A 1 96 ? -10.788 3.850 12.644 1.00 87.12 96 PHE A C 1
ATOM 765 O O . PHE A 1 96 ? -11.138 4.354 13.716 1.00 87.12 96 PHE A O 1
ATOM 772 N N . ARG A 1 97 ? -11.250 2.654 12.258 1.00 86.31 97 ARG A N 1
ATOM 773 C CA . ARG A 1 97 ? -12.239 1.914 13.043 1.00 86.31 97 ARG A CA 1
ATOM 774 C C . ARG A 1 97 ? -11.658 1.372 14.342 1.00 86.31 97 ARG A C 1
ATOM 776 O O . ARG A 1 97 ? -12.347 1.400 15.366 1.00 86.31 97 ARG A O 1
ATOM 783 N N . PHE A 1 98 ? -10.419 0.896 14.317 1.00 88.62 98 PHE A N 1
ATOM 784 C CA . PHE A 1 98 ? -9.701 0.426 15.493 1.00 88.62 98 PHE A CA 1
ATOM 785 C C . PHE A 1 98 ? -9.523 1.556 16.503 1.00 88.62 98 PHE A C 1
ATOM 787 O O . PHE A 1 98 ? -9.987 1.426 17.634 1.00 88.62 98 PHE A O 1
ATOM 794 N N . ALA A 1 99 ? -8.967 2.691 16.078 1.00 86.25 99 ALA A N 1
ATOM 795 C CA . ALA A 1 99 ? -8.744 3.848 16.934 1.00 86.25 99 ALA A CA 1
ATOM 796 C C . ALA A 1 99 ? -10.064 4.414 17.487 1.00 86.25 99 ALA A C 1
ATOM 798 O O . ALA A 1 99 ? -10.184 4.624 18.693 1.00 86.25 99 ALA A O 1
ATOM 799 N N . GLY A 1 100 ? -11.105 4.549 16.657 1.00 83.50 100 GLY A N 1
ATOM 800 C CA . GLY A 1 100 ? -12.426 4.995 17.113 1.00 83.50 100 GLY A CA 1
ATOM 801 C C . GLY A 1 100 ? -13.092 4.035 18.108 1.00 83.50 100 GLY A C 1
ATOM 802 O O . GLY A 1 100 ? -13.760 4.470 19.047 1.00 83.50 100 GLY A O 1
ATOM 803 N N . THR A 1 101 ? -12.894 2.723 17.948 1.00 84.31 101 THR A N 1
ATOM 804 C CA . THR A 1 101 ? -13.384 1.720 18.911 1.00 84.31 101 THR A CA 1
ATOM 805 C C . THR A 1 101 ? -12.559 1.752 20.202 1.00 84.31 101 THR A C 1
ATOM 807 O O . THR A 1 101 ? -13.129 1.671 21.289 1.00 84.31 101 THR A O 1
ATOM 810 N N . A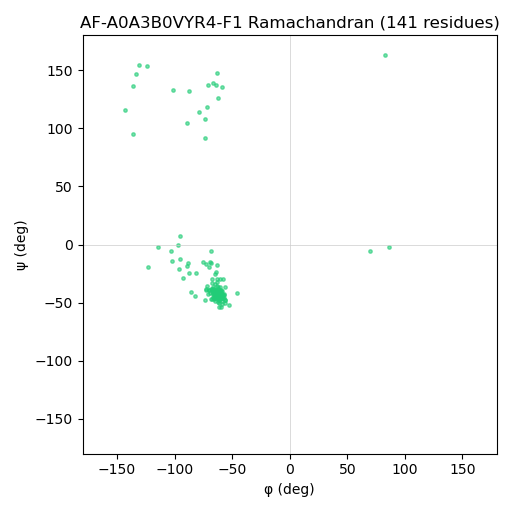LA A 1 102 ? -11.242 1.954 20.102 1.00 83.44 102 ALA A N 1
ATOM 811 C CA . ALA A 1 102 ? -10.333 2.082 21.238 1.00 83.44 102 ALA A CA 1
ATOM 812 C C . ALA A 1 102 ? -10.630 3.327 22.088 1.00 83.44 102 ALA A C 1
ATOM 814 O O . ALA A 1 102 ? -10.639 3.224 23.313 1.00 83.44 102 ALA A O 1
ATOM 815 N N . VAL A 1 103 ? -10.967 4.473 21.480 1.00 83.62 103 VAL A N 1
ATOM 816 C CA . VAL A 1 103 ? -11.460 5.662 22.206 1.00 83.62 103 VAL A CA 1
ATOM 817 C C . VAL A 1 103 ? -12.694 5.309 23.036 1.00 83.62 103 VAL A C 1
ATOM 819 O O . VAL A 1 103 ? -12.744 5.607 24.227 1.00 83.62 103 VAL A O 1
ATOM 822 N N . LYS A 1 104 ? -13.691 4.665 22.413 1.00 79.19 104 LYS A N 1
ATOM 823 C CA . LYS A 1 104 ? -14.964 4.323 23.069 1.00 79.19 104 LYS A CA 1
ATOM 824 C C . LYS A 1 104 ? -14.788 3.344 24.230 1.00 79.19 104 LYS A C 1
ATOM 826 O O . LYS A 1 104 ? -15.582 3.373 25.159 1.00 79.19 104 LYS A O 1
ATOM 831 N N . GLN A 1 105 ? -13.778 2.479 24.156 1.00 81.69 105 GLN A N 1
ATOM 832 C CA . GLN A 1 105 ? -13.472 1.475 25.178 1.00 81.69 105 GLN A CA 1
ATOM 833 C C . GLN A 1 105 ? -12.592 2.022 26.310 1.00 81.69 105 GLN A C 1
ATOM 835 O O . GLN A 1 105 ? -12.819 1.691 27.466 1.00 81.69 105 GLN A O 1
ATOM 840 N N . SER A 1 106 ? -11.582 2.833 25.984 1.00 78.62 106 SER A N 1
ATOM 841 C CA . SER A 1 106 ? -10.558 3.279 26.943 1.00 78.62 106 SER A CA 1
ATOM 842 C C . SER A 1 106 ? -10.832 4.648 27.565 1.00 78.62 106 SER A C 1
ATOM 844 O O . SER A 1 106 ? -10.235 4.977 28.583 1.00 78.62 106 SER A O 1
ATOM 846 N N . GLY A 1 107 ? -11.656 5.492 26.934 1.00 74.19 107 GLY A N 1
ATOM 847 C CA . GLY A 1 107 ? -11.861 6.887 27.343 1.00 74.19 107 GLY A CA 1
ATOM 848 C C . GLY A 1 107 ? -10.654 7.812 27.109 1.00 74.19 107 GLY A C 1
ATOM 849 O O . GLY A 1 107 ? -10.770 9.027 27.277 1.00 74.19 107 GLY A O 1
ATOM 850 N N . HIS A 1 108 ? -9.503 7.284 26.674 1.00 75.56 108 HIS A N 1
ATOM 851 C CA . HIS A 1 108 ? -8.293 8.068 26.437 1.00 75.56 108 HIS A CA 1
ATOM 852 C C . HIS A 1 108 ? -8.368 8.821 25.103 1.00 75.56 108 HIS A C 1
ATOM 854 O O . HIS A 1 108 ? -8.322 8.239 24.018 1.00 75.56 108 HIS A O 1
ATOM 860 N N . LYS A 1 109 ? -8.414 10.157 25.179 1.00 77.00 109 LYS A N 1
ATOM 861 C CA . LYS A 1 109 ? -8.522 11.047 24.007 1.00 77.00 109 LYS A CA 1
ATOM 862 C C . LYS A 1 109 ? -7.322 10.969 23.053 1.00 77.00 109 LYS A C 1
ATOM 864 O O . LYS A 1 109 ? -7.456 11.355 21.898 1.00 77.00 109 LYS A O 1
ATOM 869 N N . LEU A 1 110 ? -6.181 10.433 23.497 1.00 80.38 110 LEU A N 1
ATOM 870 C CA . LEU A 1 110 ? -4.982 10.254 22.669 1.00 80.38 110 LEU A CA 1
ATOM 871 C C . LEU A 1 110 ? -5.254 9.389 21.420 1.00 80.38 110 LEU A C 1
ATOM 873 O O . LEU A 1 110 ? -4.674 9.625 20.366 1.00 80.38 110 LEU A O 1
ATOM 877 N N . PHE A 1 111 ? -6.206 8.452 21.485 1.00 78.31 111 PHE A N 1
ATOM 878 C CA . PHE A 1 111 ? -6.591 7.629 20.333 1.00 78.31 111 PHE A CA 1
ATOM 879 C C . PHE A 1 111 ? -7.320 8.413 19.217 1.00 78.31 111 PHE A C 1
ATOM 881 O O . PHE A 1 111 ? -7.372 7.948 18.075 1.00 78.31 111 PHE A O 1
ATOM 888 N N . TYR A 1 112 ? -7.817 9.631 19.482 1.00 75.88 112 TYR A N 1
ATOM 889 C CA . TYR A 1 112 ? -8.290 10.527 18.415 1.00 75.88 112 TYR A CA 1
ATOM 890 C C . TYR A 1 112 ? -7.148 11.024 17.532 1.00 75.88 112 TYR A C 1
ATOM 892 O O . TYR A 1 112 ? -7.347 11.177 16.330 1.00 75.88 112 TYR A O 1
ATOM 900 N N . VAL A 1 113 ? -5.949 11.210 18.092 1.00 81.75 113 VAL A N 1
ATOM 901 C CA . VAL A 1 113 ? -4.759 11.563 17.305 1.00 81.75 113 VAL A CA 1
ATOM 902 C C . VAL A 1 113 ? -4.434 10.433 16.332 1.00 81.75 113 VAL A C 1
ATOM 904 O O . VAL A 1 113 ? -4.219 10.692 15.155 1.00 81.75 113 VAL A O 1
ATOM 907 N N . GLY A 1 114 ? -4.510 9.174 16.778 1.00 78.12 114 GLY A N 1
ATOM 908 C CA . GLY A 1 114 ? -4.351 8.010 15.898 1.00 78.12 114 GLY A CA 1
ATOM 909 C C . GLY A 1 114 ? -5.392 7.958 14.774 1.00 78.12 114 GLY A C 1
ATOM 910 O O . GLY A 1 114 ? -5.053 7.672 13.630 1.00 78.12 114 GLY A O 1
ATOM 911 N N . SER A 1 115 ? -6.647 8.309 15.073 1.00 76.81 115 SER A N 1
ATOM 912 C CA . SER A 1 115 ? -7.716 8.383 14.062 1.00 76.81 115 SER A CA 1
ATOM 913 C C . SER A 1 115 ? -7.473 9.503 13.042 1.00 76.81 115 SER A C 1
ATOM 915 O O . SER A 1 115 ? -7.685 9.307 11.848 1.00 76.81 115 SER A O 1
ATOM 917 N N . LEU A 1 116 ? -7.004 10.668 13.504 1.00 82.88 116 LEU A N 1
ATOM 918 C CA . LEU A 1 116 ? -6.659 11.804 12.650 1.00 82.88 116 LEU A CA 1
ATOM 919 C C . LEU A 1 116 ? -5.459 11.480 11.752 1.00 82.88 116 LEU A C 1
ATOM 921 O O . LEU A 1 116 ? -5.522 11.702 10.546 1.00 82.88 116 LEU A O 1
ATOM 925 N N . LEU A 1 117 ? -4.397 10.904 12.321 1.00 84.25 117 LEU A N 1
ATOM 926 C CA . LEU A 1 117 ? -3.207 10.484 11.580 1.00 84.25 117 LEU A CA 1
ATOM 927 C C . LEU A 1 117 ? -3.548 9.439 10.517 1.00 84.25 117 LEU A C 1
ATOM 929 O O . LEU A 1 117 ? -3.066 9.552 9.395 1.00 84.25 117 LEU A O 1
ATOM 933 N N . ALA A 1 118 ? -4.426 8.479 10.820 1.00 80.75 118 ALA A N 1
ATOM 934 C CA . ALA A 1 118 ? -4.900 7.514 9.830 1.00 80.75 118 ALA A CA 1
ATOM 935 C C . ALA A 1 118 ? -5.592 8.202 8.639 1.00 80.75 118 ALA A C 1
ATOM 937 O O . ALA A 1 118 ? -5.364 7.816 7.494 1.00 80.75 118 ALA A O 1
ATOM 938 N N . GLY A 1 119 ? -6.382 9.252 8.895 1.00 79.56 119 GLY A N 1
ATOM 939 C CA . GLY A 1 119 ? -6.994 10.072 7.847 1.00 79.56 119 GLY A CA 1
ATOM 940 C C . GLY A 1 119 ? -5.974 10.868 7.023 1.00 79.56 119 GLY A C 1
ATOM 941 O O . GLY A 1 119 ? -6.087 10.934 5.802 1.00 79.56 119 GLY A O 1
ATOM 942 N N . VAL A 1 120 ? -4.944 11.431 7.658 1.00 82.88 120 VAL A N 1
ATOM 943 C CA . VAL A 1 120 ? -3.865 12.149 6.953 1.00 82.88 120 VAL A CA 1
ATOM 944 C C . VAL A 1 120 ? -3.046 11.197 6.077 1.00 82.88 120 VAL A C 1
ATOM 946 O O . VAL A 1 120 ? -2.802 11.499 4.909 1.00 82.88 120 VAL A O 1
ATOM 949 N N . ILE A 1 121 ? -2.669 10.032 6.613 1.00 82.19 121 ILE A N 1
ATOM 950 C CA . ILE A 1 121 ? -1.944 8.986 5.878 1.00 82.19 121 ILE A CA 1
ATOM 951 C C . ILE A 1 121 ? -2.771 8.527 4.680 1.00 82.19 121 ILE A C 1
ATOM 953 O O . ILE A 1 121 ? -2.243 8.458 3.575 1.00 82.19 121 ILE A O 1
ATOM 957 N N . PHE A 1 122 ? -4.071 8.292 4.868 1.00 82.75 122 PHE A N 1
ATOM 958 C CA . PHE A 1 122 ? -4.975 7.946 3.776 1.00 82.75 122 PHE A CA 1
ATOM 959 C C . PHE A 1 122 ? -4.901 8.964 2.633 1.00 82.75 122 PHE A C 1
ATOM 961 O O . PHE A 1 122 ? -4.670 8.586 1.488 1.00 82.75 122 PHE A O 1
ATOM 968 N N . LEU A 1 123 ? -5.048 10.258 2.924 1.00 81.94 123 LEU A N 1
ATOM 969 C CA . LEU A 1 123 ? -5.039 11.293 1.887 1.00 81.94 123 LEU A CA 1
ATOM 970 C C . LEU A 1 123 ? -3.680 11.402 1.179 1.00 81.94 123 LEU A C 1
ATOM 972 O O . LEU A 1 123 ? -3.632 11.506 -0.047 1.00 81.94 123 LEU A O 1
ATOM 976 N N . GLY A 1 124 ? -2.581 11.367 1.937 1.00 78.88 124 GLY A N 1
ATOM 977 C CA . GLY A 1 124 ? -1.230 11.492 1.389 1.00 78.88 124 GLY A CA 1
ATOM 978 C C . GLY A 1 124 ? -0.825 10.299 0.523 1.00 78.88 124 GLY A C 1
ATOM 979 O O . GLY A 1 124 ? -0.349 10.478 -0.599 1.00 78.88 124 GLY A O 1
ATOM 980 N N . VAL A 1 125 ? -1.062 9.083 1.016 1.00 75.75 125 VAL A N 1
ATOM 981 C CA . VAL A 1 125 ? -0.640 7.847 0.346 1.00 75.75 125 VAL A CA 1
ATOM 982 C C . VAL A 1 125 ? -1.461 7.589 -0.915 1.00 75.75 125 VAL A C 1
ATOM 984 O O . VAL A 1 125 ? -0.888 7.292 -1.961 1.00 75.75 125 VAL A O 1
ATOM 987 N N . ASN A 1 126 ? -2.784 7.785 -0.871 1.00 78.19 126 ASN A N 1
ATOM 988 C CA . ASN A 1 126 ? -3.622 7.594 -2.058 1.00 78.19 126 ASN A CA 1
ATOM 989 C C . ASN A 1 126 ? -3.249 8.565 -3.183 1.00 78.19 126 ASN A C 1
ATOM 991 O O . ASN A 1 126 ? -3.249 8.174 -4.349 1.00 78.19 126 ASN A O 1
ATOM 995 N N . ARG A 1 127 ? -2.872 9.809 -2.854 1.00 79.19 127 ARG A N 1
ATOM 996 C CA . ARG A 1 127 ? -2.394 10.765 -3.860 1.00 79.19 127 ARG A CA 1
ATOM 997 C C . ARG A 1 127 ? -1.098 10.290 -4.517 1.00 79.19 127 ARG A C 1
ATOM 999 O O . ARG A 1 127 ? -0.993 10.352 -5.737 1.00 79.19 127 ARG A O 1
ATOM 1006 N N . ALA A 1 128 ? -0.129 9.824 -3.729 1.00 71.31 128 ALA A N 1
ATOM 1007 C CA . ALA A 1 128 ? 1.135 9.314 -4.257 1.00 71.31 128 ALA A CA 1
ATOM 1008 C C . ALA A 1 128 ? 0.916 8.093 -5.168 1.00 71.31 128 ALA A C 1
ATOM 1010 O O . ALA A 1 128 ? 1.433 8.058 -6.285 1.00 71.31 128 ALA A O 1
ATOM 1011 N N . LYS A 1 129 ? 0.078 7.139 -4.740 1.00 77.62 129 LYS A N 1
ATOM 1012 C CA . LYS A 1 129 ? -0.217 5.932 -5.525 1.00 77.62 129 LYS A CA 1
ATOM 1013 C C . LYS A 1 129 ? -0.986 6.239 -6.808 1.00 77.62 129 LYS A C 1
ATOM 1015 O O . LYS A 1 129 ? -0.687 5.673 -7.855 1.00 77.62 129 LYS A O 1
ATOM 1020 N N . PHE A 1 130 ? -1.923 7.184 -6.756 1.00 76.56 130 PHE A N 1
ATOM 1021 C CA . PHE A 1 130 ? -2.650 7.637 -7.938 1.00 76.56 130 PHE A CA 1
ATOM 1022 C C . PHE A 1 130 ? -1.725 8.282 -8.978 1.00 76.56 130 PHE A C 1
ATOM 1024 O O . PHE A 1 130 ? -1.820 7.960 -10.160 1.00 76.56 130 PHE A O 1
ATOM 1031 N N . SER A 1 131 ? -0.780 9.128 -8.552 1.00 74.06 131 SER A N 1
ATOM 1032 C CA . SER A 1 131 ? 0.241 9.681 -9.453 1.00 74.06 131 SER A CA 1
ATOM 1033 C C . SER A 1 131 ? 1.085 8.584 -10.105 1.00 74.06 131 SER A C 1
ATOM 1035 O O . SER A 1 131 ? 1.408 8.677 -11.285 1.00 74.06 131 SER A O 1
ATOM 1037 N N . CYS A 1 132 ? 1.417 7.534 -9.352 1.00 69.94 132 CYS A N 1
ATOM 1038 C CA . CYS A 1 132 ? 2.184 6.394 -9.843 1.00 69.94 132 CYS A CA 1
ATOM 1039 C C . CYS A 1 132 ? 1.410 5.603 -10.917 1.00 69.94 132 CYS A C 1
ATOM 1041 O O . CYS A 1 132 ? 1.952 5.331 -11.985 1.00 69.94 132 CYS A O 1
ATOM 1043 N N . LEU A 1 133 ? 0.116 5.341 -10.689 1.00 72.81 133 LEU A N 1
ATOM 1044 C CA . LEU A 1 133 ? -0.790 4.732 -11.675 1.00 72.81 133 LEU A CA 1
ATOM 1045 C C . LEU A 1 133 ? -0.898 5.570 -12.959 1.00 72.81 133 LEU A C 1
ATOM 1047 O O . LEU A 1 133 ? -0.864 5.029 -14.063 1.00 72.81 133 LEU A O 1
ATOM 1051 N N . GLN A 1 134 ? -1.004 6.896 -12.831 1.00 73.94 134 GLN A N 1
ATOM 1052 C CA . GLN A 1 134 ? -1.055 7.790 -13.991 1.00 73.94 134 GLN A CA 1
ATOM 1053 C C . GLN A 1 134 ? 0.264 7.811 -14.767 1.00 73.94 134 GLN A C 1
ATOM 1055 O O . GLN A 1 134 ? 0.242 7.760 -15.997 1.00 73.94 134 GLN A O 1
ATOM 1060 N N . LEU A 1 135 ? 1.399 7.863 -14.061 1.00 71.50 135 LEU A N 1
ATOM 1061 C CA . LEU A 1 135 ? 2.723 7.806 -14.673 1.00 71.50 135 LEU A CA 1
ATOM 1062 C C . LEU A 1 135 ? 2.872 6.509 -15.472 1.00 71.50 135 LEU A C 1
ATOM 1064 O O . LEU A 1 135 ? 3.168 6.565 -16.663 1.00 71.50 135 LEU A O 1
ATOM 1068 N N . PHE A 1 136 ? 2.568 5.370 -14.853 1.00 73.44 136 PHE A N 1
ATOM 1069 C CA . PHE A 1 136 ? 2.629 4.057 -15.486 1.00 73.44 136 PHE A CA 1
ATOM 1070 C C . PHE A 1 136 ? 1.772 3.974 -16.762 1.00 73.44 136 PHE A C 1
ATOM 1072 O O . PHE A 1 136 ? 2.281 3.621 -17.823 1.00 73.44 136 PHE A O 1
ATOM 1079 N N . ALA A 1 137 ? 0.515 4.431 -16.715 1.00 73.69 137 ALA A N 1
ATOM 1080 C CA . ALA A 1 137 ? -0.378 4.449 -17.880 1.00 73.69 137 ALA A CA 1
ATOM 1081 C C . ALA A 1 137 ? 0.091 5.389 -19.017 1.00 73.69 137 ALA A C 1
ATOM 1083 O O . ALA A 1 137 ? -0.268 5.208 -20.192 1.00 73.69 137 ALA A O 1
ATOM 1084 N N . SER A 1 138 ? 0.871 6.417 -18.669 1.00 73.25 138 SER A N 1
ATOM 1085 C CA . SER A 1 138 ? 1.360 7.444 -19.591 1.00 73.25 138 SER A CA 1
ATOM 1086 C C . SER A 1 138 ? 2.687 7.104 -20.268 1.00 73.25 138 SER A C 1
ATOM 1088 O O . SER A 1 138 ? 2.987 7.704 -21.298 1.00 73.25 138 SER A O 1
ATOM 1090 N N . LEU A 1 139 ? 3.465 6.155 -19.734 1.00 75.44 139 LEU A N 1
ATOM 1091 C CA . LEU A 1 139 ? 4.791 5.807 -20.245 1.00 75.44 139 LEU A CA 1
ATOM 1092 C C . LEU A 1 139 ? 4.674 5.020 -21.565 1.00 75.44 139 LEU A C 1
ATOM 1094 O O . LEU A 1 139 ? 4.298 3.848 -21.549 1.00 75.44 139 LEU A O 1
ATOM 1098 N N . PRO A 1 140 ? 5.023 5.618 -22.724 1.00 70.88 140 PRO A N 1
ATOM 1099 C CA . PRO A 1 140 ? 4.920 4.934 -24.014 1.00 70.88 140 PRO A CA 1
ATOM 1100 C C . PRO A 1 140 ? 5.951 3.811 -24.155 1.00 70.88 140 PRO A C 1
ATOM 1102 O O . PRO A 1 140 ? 5.778 2.922 -24.970 1.00 70.88 140 PRO A O 1
ATOM 1105 N N . VAL A 1 141 ? 7.013 3.847 -23.348 1.00 71.69 141 VAL A N 1
ATOM 1106 C CA . VAL A 1 141 ? 8.101 2.864 -23.350 1.00 71.69 141 VAL A CA 1
ATOM 1107 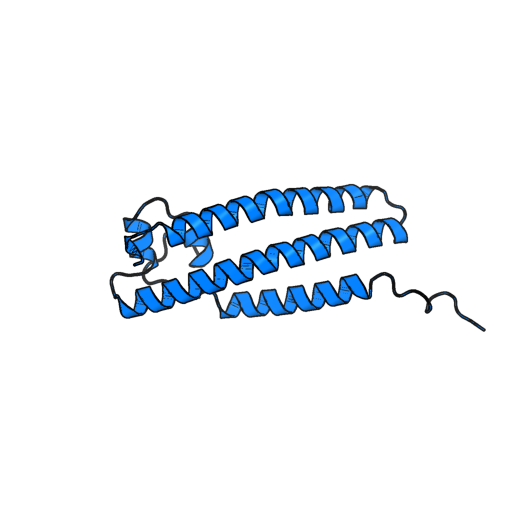C C . VAL A 1 141 ? 7.698 1.506 -22.754 1.00 71.69 141 VAL A C 1
ATOM 1109 O O . VAL A 1 141 ? 8.383 0.508 -22.961 1.00 71.69 141 VAL A O 1
ATOM 1112 N N . LEU A 1 142 ? 6.583 1.474 -22.018 1.00 71.12 142 LEU A N 1
ATOM 1113 C CA . LEU A 1 142 ? 5.992 0.262 -21.448 1.00 71.12 142 LEU A CA 1
ATOM 1114 C C . LEU A 1 142 ? 4.860 -0.310 -22.322 1.00 71.12 142 LEU A C 1
ATOM 1116 O O . LEU A 1 142 ? 4.276 -1.324 -21.947 1.00 71.12 142 LEU A O 1
ATOM 1120 N N . LYS A 1 143 ? 4.548 0.335 -23.457 1.00 66.69 143 LYS A N 1
ATOM 1121 C CA . LYS A 1 143 ? 3.531 -0.095 -24.430 1.00 66.69 143 LYS A CA 1
ATOM 1122 C C . LYS A 1 143 ? 4.150 -0.809 -25.625 1.00 66.69 143 LYS A C 1
ATOM 1124 O O . LYS A 1 143 ? 5.326 -0.529 -25.947 1.00 66.69 143 LYS A O 1
#